Protein AF-A0A9D5ZGY0-F1 (afdb_monomer_lite)

Secondary structure (DSSP, 8-state):
--SEEEEEEESHHHHHHHHHHHHHTT---EEE-TTSS-TT-EEEEEE--TT--HHHHHHHHHHHHHH---

Foldseek 3Di:
DDQKDKAWDFAQVLQQQLCVQLVVVVDNKHWDAPPRDDHRGITIIDGHDPPDDPVNVVVSVVSSVVSDDD

Sequence (70 aa):
GTQIQPIVVGAPDAAVALAKKLQAKGHDIRAIRPPTVPEGTSRLRLAITLHVDEEIMGRMLDDLAQVWSP

Structure (mmCIF, N/CA/C/O backbone):
data_AF-A0A9D5ZGY0-F1
#
_entry.id   AF-A0A9D5ZGY0-F1
#
loop_
_atom_site.group_PDB
_atom_site.id
_atom_site.type_symbol
_atom_site.label_atom_id
_atom_site.label_alt_id
_atom_site.label_comp_id
_atom_site.label_asym_id
_atom_site.label_entity_id
_atom_site.label_seq_id
_atom_site.pdbx_PDB_ins_code
_atom_site.Cartn_x
_atom_site.Cartn_y
_atom_site.Cartn_z
_atom_site.occupancy
_atom_site.B_iso_or_equiv
_atom_site.auth_seq_id
_atom_site.auth_comp_id
_atom_site.auth_asym_id
_atom_site.auth_atom_id
_atom_site.pdbx_PDB_model_num
ATOM 1 N N . GLY A 1 1 ? 18.288 7.435 2.507 1.00 60.66 1 GLY A N 1
ATOM 2 C CA . GLY A 1 1 ? 16.990 6.741 2.410 1.00 60.66 1 GLY A CA 1
ATOM 3 C C . GLY A 1 1 ? 17.227 5.248 2.482 1.00 60.66 1 GLY A C 1
ATOM 4 O O . GLY A 1 1 ? 18.276 4.802 2.044 1.00 60.66 1 GLY A O 1
ATOM 5 N N . THR A 1 2 ? 16.308 4.492 3.076 1.00 82.12 2 THR A N 1
ATOM 6 C CA . THR A 1 2 ? 16.336 3.017 3.042 1.00 82.12 2 THR A CA 1
ATOM 7 C C . THR A 1 2 ? 15.730 2.505 1.727 1.00 82.12 2 THR A C 1
ATOM 9 O O . THR A 1 2 ? 15.032 3.247 1.044 1.00 82.12 2 THR A O 1
ATOM 12 N N . GLN A 1 3 ? 15.973 1.246 1.359 1.00 87.62 3 GLN A N 1
ATOM 13 C CA . GLN A 1 3 ? 15.340 0.597 0.198 1.00 87.62 3 GLN A CA 1
ATOM 14 C C . GLN A 1 3 ? 13.835 0.341 0.395 1.00 87.62 3 GLN A C 1
ATOM 16 O O . GLN A 1 3 ? 13.121 0.043 -0.560 1.00 87.62 3 GLN A O 1
ATOM 21 N N . ILE A 1 4 ? 13.343 0.453 1.632 1.00 91.75 4 ILE A N 1
ATOM 22 C CA . ILE A 1 4 ? 11.930 0.278 1.965 1.00 91.75 4 ILE A CA 1
ATOM 23 C C . ILE A 1 4 ? 11.261 1.647 2.087 1.00 91.75 4 ILE A C 1
ATOM 25 O O . ILE A 1 4 ? 11.529 2.382 3.035 1.00 91.75 4 ILE A O 1
ATOM 29 N N . GLN A 1 5 ? 10.350 1.960 1.171 1.00 92.25 5 GLN A N 1
ATOM 30 C CA . GLN A 1 5 ? 9.549 3.180 1.197 1.00 92.25 5 GLN A CA 1
ATOM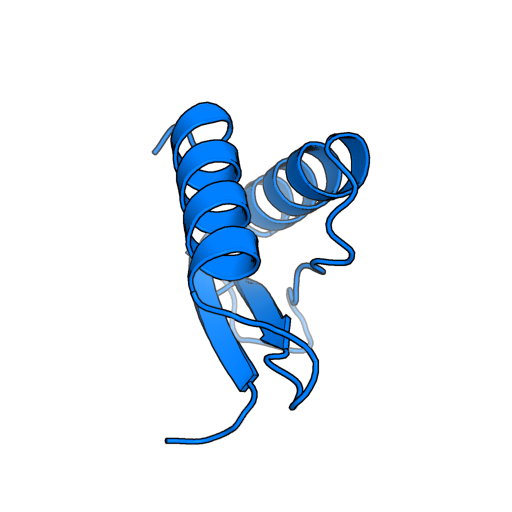 31 C C . GLN A 1 5 ? 8.153 2.883 1.769 1.00 92.25 5 GLN A C 1
ATOM 33 O O . GLN A 1 5 ? 7.430 2.041 1.227 1.00 92.25 5 GLN A O 1
ATOM 38 N N . PRO A 1 6 ? 7.753 3.514 2.886 1.00 94.31 6 PRO A N 1
ATOM 39 C CA . PRO A 1 6 ? 6.405 3.366 3.415 1.00 94.31 6 PRO A CA 1
ATOM 40 C C . PRO A 1 6 ? 5.424 4.313 2.709 1.00 94.31 6 PRO A C 1
ATOM 42 O O . PRO A 1 6 ? 5.694 5.505 2.595 1.00 94.31 6 PRO A O 1
ATOM 45 N N . ILE A 1 7 ? 4.245 3.811 2.336 1.00 94.69 7 ILE A N 1
ATOM 46 C CA . ILE A 1 7 ? 3.110 4.642 1.895 1.00 94.69 7 ILE A CA 1
ATOM 47 C C . ILE A 1 7 ? 2.021 4.542 2.958 1.00 94.69 7 ILE A C 1
ATOM 49 O O . ILE A 1 7 ? 1.410 3.486 3.119 1.00 94.69 7 ILE A O 1
ATOM 53 N N . VAL A 1 8 ? 1.813 5.604 3.734 1.00 95.06 8 VAL A N 1
ATOM 54 C CA . VAL A 1 8 ? 0.832 5.604 4.830 1.00 95.06 8 VAL A CA 1
ATOM 55 C C . VAL A 1 8 ? -0.579 5.733 4.259 1.00 95.06 8 VAL A C 1
ATOM 57 O O . VAL A 1 8 ? -0.862 6.664 3.515 1.00 95.06 8 VAL A O 1
ATOM 60 N N . VAL A 1 9 ? -1.453 4.795 4.629 1.00 95.50 9 VAL A N 1
ATOM 61 C CA . VAL A 1 9 ? -2.864 4.743 4.200 1.00 95.50 9 VAL A CA 1
ATOM 62 C C . VAL A 1 9 ? -3.806 5.014 5.377 1.00 95.50 9 VAL A C 1
ATOM 64 O O . VAL A 1 9 ? -4.892 5.552 5.206 1.00 95.50 9 VAL A O 1
ATOM 67 N N . GLY A 1 10 ? -3.391 4.649 6.592 1.00 94.94 10 GLY A N 1
ATOM 68 C CA . GLY A 1 10 ? -4.151 4.862 7.817 1.00 94.94 10 GLY A CA 1
ATOM 69 C C . GLY A 1 10 ? -4.957 3.632 8.227 1.00 94.94 10 GLY A C 1
ATOM 70 O O . GLY A 1 10 ? -4.468 2.799 8.999 1.00 94.94 10 GLY A O 1
ATOM 71 N N . ALA A 1 11 ? -6.182 3.503 7.712 1.00 96.06 11 ALA A N 1
ATOM 72 C CA . ALA A 1 11 ? -7.093 2.423 8.093 1.00 96.06 11 ALA A CA 1
ATOM 73 C C . ALA A 1 11 ? -6.584 1.034 7.629 1.00 96.06 11 ALA A C 1
ATOM 75 O O . ALA A 1 11 ? -6.175 0.893 6.470 1.00 96.06 11 ALA A O 1
ATOM 76 N N . PRO A 1 12 ? -6.632 -0.013 8.483 1.00 96.56 12 PRO A N 1
ATOM 77 C CA . PRO A 1 12 ? -6.159 -1.358 8.133 1.00 96.56 12 PRO A CA 1
ATOM 78 C C . PRO A 1 12 ? -6.831 -1.949 6.892 1.00 96.56 12 PRO A C 1
ATOM 80 O O . PRO A 1 12 ? -6.147 -2.466 6.007 1.00 96.56 12 PRO A O 1
ATOM 83 N N . ASP A 1 13 ? -8.156 -1.839 6.799 1.00 96.62 13 ASP A N 1
ATOM 84 C CA . ASP A 1 13 ? -8.920 -2.421 5.693 1.00 96.62 13 ASP A CA 1
ATOM 85 C C . ASP A 1 13 ? -8.671 -1.683 4.378 1.00 96.62 13 ASP A C 1
ATOM 87 O O . ASP A 1 13 ? -8.526 -2.320 3.334 1.00 96.62 13 ASP A O 1
ATOM 91 N N . ALA A 1 14 ? -8.516 -0.356 4.432 1.00 95.81 14 ALA A N 1
ATOM 92 C CA . ALA A 1 14 ? -8.135 0.448 3.274 1.00 95.81 14 ALA A CA 1
ATOM 93 C C . ALA A 1 14 ? -6.743 0.054 2.759 1.00 95.81 14 ALA A C 1
ATOM 95 O O . ALA A 1 14 ? -6.566 -0.155 1.559 1.00 95.81 14 ALA A O 1
ATOM 96 N N . ALA A 1 15 ? -5.769 -0.136 3.659 1.00 96.81 15 ALA A N 1
ATOM 97 C CA . ALA A 1 15 ? -4.427 -0.580 3.287 1.00 96.81 15 ALA A CA 1
ATOM 98 C C . ALA A 1 15 ? -4.448 -1.968 2.624 1.00 96.81 15 ALA A C 1
ATOM 100 O O . ALA A 1 15 ? -3.793 -2.179 1.603 1.00 96.81 15 ALA A O 1
ATOM 101 N N . VAL A 1 16 ? -5.224 -2.914 3.164 1.00 96.88 16 VAL A N 1
ATOM 102 C CA . VAL A 1 16 ? -5.372 -4.261 2.585 1.00 96.88 16 VAL A CA 1
ATOM 103 C C . VAL A 1 16 ? -6.071 -4.215 1.229 1.00 96.88 16 VAL A C 1
ATOM 105 O O . VAL A 1 16 ? -5.634 -4.890 0.297 1.00 96.88 16 VAL A O 1
ATOM 108 N N . ALA A 1 17 ? -7.140 -3.429 1.099 1.00 96.94 17 ALA A N 1
ATOM 109 C CA . ALA A 1 17 ? -7.858 -3.273 -0.158 1.00 96.94 17 ALA A CA 1
ATOM 110 C C . ALA A 1 17 ? -6.954 -2.670 -1.241 1.00 96.94 17 ALA A C 1
ATOM 112 O O . ALA A 1 17 ? -6.904 -3.190 -2.355 1.00 96.94 17 ALA A O 1
ATOM 113 N N . LEU A 1 18 ? -6.192 -1.627 -0.904 1.00 96.94 18 LEU A N 1
ATOM 114 C CA . LEU A 1 18 ? -5.248 -0.998 -1.824 1.00 96.94 18 LEU A CA 1
ATOM 115 C C . LEU A 1 18 ? -4.129 -1.965 -2.240 1.00 96.94 18 LEU A C 1
ATOM 117 O O . LEU A 1 18 ? -3.856 -2.099 -3.432 1.00 96.94 18 LEU A O 1
ATOM 121 N N . ALA A 1 19 ? -3.553 -2.711 -1.291 1.00 97.12 19 ALA A N 1
ATOM 122 C CA . ALA A 1 19 ? -2.556 -3.741 -1.587 1.00 97.12 19 ALA A CA 1
ATOM 123 C C . ALA A 1 19 ? -3.096 -4.805 -2.558 1.00 97.12 19 ALA A C 1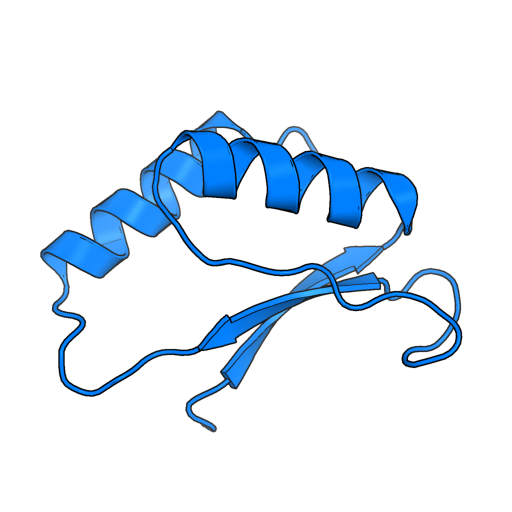
ATOM 125 O O . ALA A 1 19 ? -2.427 -5.145 -3.529 1.00 97.12 19 ALA A O 1
ATOM 126 N N . LYS A 1 20 ? -4.331 -5.287 -2.356 1.00 97.44 20 LYS A N 1
ATOM 127 C CA . LYS A 1 20 ? -4.969 -6.257 -3.264 1.00 97.44 20 LYS A CA 1
ATOM 128 C C . LYS A 1 20 ? -5.156 -5.706 -4.679 1.00 97.44 20 LYS A C 1
ATOM 130 O O . LYS A 1 20 ? -4.922 -6.431 -5.641 1.00 97.44 20 LYS A O 1
ATOM 135 N N . LYS A 1 21 ? -5.559 -4.439 -4.822 1.00 97.19 21 LYS A N 1
ATOM 136 C CA . LYS A 1 21 ? -5.708 -3.799 -6.141 1.00 97.19 21 LYS A CA 1
ATOM 137 C C . LYS A 1 21 ? -4.367 -3.695 -6.876 1.00 97.19 21 LYS A C 1
ATOM 139 O O . LYS A 1 21 ? -4.310 -3.974 -8.068 1.00 97.19 21 LYS A O 1
ATOM 144 N N . LEU A 1 22 ? -3.293 -3.345 -6.167 1.00 96.69 22 LEU A N 1
ATOM 145 C CA . LEU A 1 22 ? -1.937 -3.285 -6.729 1.00 96.69 22 LEU A CA 1
ATOM 146 C C . LEU A 1 22 ? -1.410 -4.673 -7.118 1.00 96.69 22 LEU A C 1
ATOM 148 O O . LEU A 1 22 ? -0.838 -4.832 -8.193 1.00 96.69 22 LEU A O 1
ATOM 152 N N . GLN A 1 23 ? -1.678 -5.693 -6.300 1.00 96.81 23 GLN A N 1
ATOM 153 C CA . GLN A 1 23 ? -1.351 -7.087 -6.618 1.00 96.81 23 GLN A CA 1
ATOM 154 C C . GLN A 1 23 ? -2.090 -7.583 -7.863 1.00 96.81 23 GLN A C 1
ATOM 156 O O . GLN A 1 23 ? -1.490 -8.253 -8.698 1.00 96.81 23 GLN A O 1
ATOM 161 N N . ALA A 1 24 ? -3.358 -7.202 -8.044 1.00 96.88 24 ALA A N 1
ATOM 162 C CA . ALA A 1 24 ? -4.118 -7.524 -9.253 1.00 96.88 24 ALA A CA 1
ATOM 163 C C . ALA A 1 24 ? -3.547 -6.863 -10.525 1.00 96.88 24 ALA A C 1
ATOM 165 O O . ALA A 1 24 ? -3.788 -7.351 -11.625 1.00 96.88 24 ALA A O 1
ATOM 166 N N . LYS A 1 25 ? -2.771 -5.783 -10.375 1.00 95.62 25 LYS A N 1
ATOM 167 C CA . LYS A 1 25 ? -2.022 -5.122 -11.454 1.00 95.62 25 LYS A CA 1
ATOM 168 C C . LYS A 1 25 ? -0.607 -5.689 -11.655 1.00 95.62 25 LYS A C 1
ATOM 170 O O . LYS A 1 25 ? 0.097 -5.246 -12.552 1.00 95.62 25 LYS A O 1
ATOM 175 N N . GLY A 1 26 ? -0.202 -6.685 -10.861 1.00 94.81 26 GLY A N 1
ATOM 176 C CA . GLY A 1 26 ? 1.093 -7.364 -10.976 1.00 94.81 26 GLY A CA 1
ATOM 177 C C . GLY A 1 26 ? 2.174 -6.888 -10.000 1.00 94.81 26 GLY A C 1
ATOM 178 O O . GLY A 1 26 ? 3.295 -7.385 -10.066 1.00 94.81 26 GLY A O 1
ATOM 179 N N . HIS A 1 27 ? 1.866 -5.976 -9.069 1.00 94.12 27 HIS A N 1
ATOM 180 C CA . HIS A 1 27 ? 2.837 -5.471 -8.086 1.00 94.12 27 HIS A CA 1
ATOM 181 C C . HIS A 1 27 ? 2.780 -6.267 -6.770 1.00 94.12 27 HIS A C 1
ATOM 183 O O . HIS A 1 27 ? 1.750 -6.256 -6.094 1.00 94.12 27 HIS A O 1
ATOM 189 N N . ASP A 1 28 ? 3.880 -6.895 -6.326 1.00 93.62 28 ASP A N 1
ATOM 190 C CA . ASP A 1 28 ? 3.964 -7.519 -4.982 1.00 93.62 28 ASP A CA 1
ATOM 191 C C . ASP A 1 28 ? 4.164 -6.455 -3.888 1.00 93.62 28 ASP A C 1
ATOM 193 O O . ASP A 1 28 ? 5.223 -6.324 -3.272 1.00 93.62 28 ASP A O 1
ATOM 197 N N . ILE A 1 29 ? 3.124 -5.652 -3.666 1.00 95.19 29 ILE A N 1
ATOM 198 C CA . ILE A 1 29 ? 3.062 -4.648 -2.605 1.00 95.19 29 ILE A CA 1
ATOM 199 C C . ILE A 1 29 ? 2.149 -5.166 -1.499 1.00 95.19 29 ILE A C 1
ATOM 201 O O . ILE A 1 29 ? 1.025 -5.614 -1.740 1.00 95.19 29 ILE A O 1
ATOM 205 N N . ARG A 1 30 ? 2.626 -5.095 -0.253 1.00 95.88 30 ARG A N 1
ATOM 206 C CA . ARG A 1 30 ? 1.920 -5.638 0.915 1.00 95.88 30 ARG A CA 1
ATOM 207 C C . ARG A 1 30 ? 1.571 -4.548 1.913 1.00 95.88 30 ARG A C 1
ATOM 209 O O . ARG A 1 30 ? 2.364 -3.638 2.157 1.00 95.88 30 ARG A O 1
ATOM 216 N N . ALA A 1 31 ? 0.402 -4.684 2.527 1.00 97.12 31 ALA A N 1
ATOM 217 C CA . ALA A 1 31 ? -0.003 -3.861 3.656 1.00 97.12 31 ALA A CA 1
ATOM 218 C C . ALA A 1 31 ? 0.660 -4.351 4.953 1.00 97.12 31 ALA A C 1
ATOM 220 O O . ALA A 1 31 ? 0.690 -5.548 5.238 1.00 97.12 31 ALA A O 1
ATOM 221 N N . ILE A 1 32 ? 1.142 -3.409 5.757 1.00 97.75 32 ILE A N 1
ATOM 222 C CA . ILE A 1 32 ? 1.511 -3.586 7.159 1.00 97.75 32 ILE A CA 1
ATOM 223 C C . ILE A 1 32 ? 0.429 -2.898 7.990 1.00 97.75 32 ILE A C 1
ATOM 225 O O . ILE A 1 32 ? 0.089 -1.740 7.742 1.00 97.75 32 ILE A O 1
ATOM 229 N N . ARG A 1 33 ? -0.112 -3.616 8.970 1.00 97.38 33 ARG A N 1
ATOM 230 C CA . ARG A 1 33 ? -1.263 -3.217 9.787 1.00 97.38 33 ARG A CA 1
ATOM 231 C C . ARG A 1 33 ? -1.042 -3.614 11.258 1.00 97.38 33 ARG A C 1
ATOM 233 O O . ARG A 1 33 ? -0.082 -4.344 11.529 1.00 97.38 33 ARG A O 1
ATOM 240 N N . PRO A 1 34 ? -1.873 -3.147 12.203 1.00 97.12 34 PRO A N 1
ATOM 241 C CA . PRO A 1 34 ? -1.812 -3.587 13.594 1.00 97.12 34 PRO A CA 1
ATOM 242 C C . PRO A 1 34 ? -1.854 -5.123 13.737 1.00 97.12 34 PRO A C 1
ATOM 244 O O . PRO A 1 34 ? -2.470 -5.796 12.902 1.00 97.12 34 PRO A O 1
ATOM 247 N N . PRO A 1 35 ? -1.176 -5.696 14.753 1.00 95.69 35 PRO A N 1
ATOM 248 C CA . PRO A 1 35 ? -0.434 -5.017 15.826 1.00 95.69 35 PRO A CA 1
ATOM 249 C C . PRO A 1 35 ? 1.003 -4.605 15.445 1.00 95.69 35 PRO A C 1
ATOM 251 O O . PRO A 1 35 ? 1.725 -4.059 16.273 1.00 95.69 35 PRO A 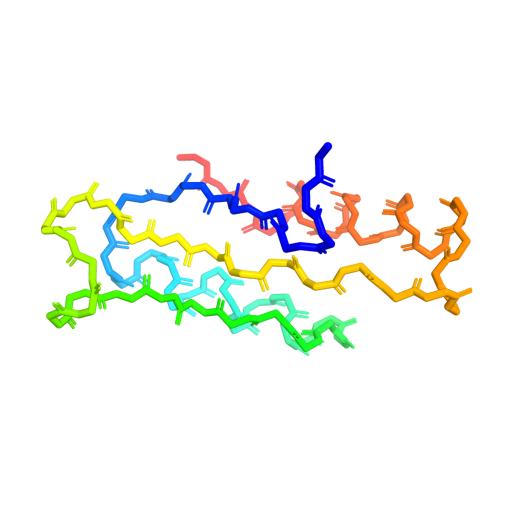O 1
ATOM 254 N N . THR A 1 36 ? 1.454 -4.865 14.211 1.00 96.94 36 THR A N 1
ATOM 255 C CA . THR A 1 36 ? 2.840 -4.587 13.779 1.00 96.94 36 THR A CA 1
ATOM 256 C C . THR A 1 36 ? 3.152 -3.090 13.681 1.00 96.94 36 THR A C 1
ATOM 258 O O . THR A 1 36 ? 4.304 -2.687 13.820 1.00 96.94 36 THR A O 1
ATOM 261 N N . VAL A 1 37 ? 2.137 -2.260 13.439 1.00 96.38 37 VAL A N 1
ATOM 262 C CA . VAL A 1 37 ? 2.219 -0.792 13.468 1.00 96.38 37 VAL A CA 1
ATOM 263 C C . VAL A 1 37 ? 1.110 -0.233 14.362 1.00 96.38 37 VAL A C 1
ATOM 265 O O . VAL A 1 37 ? 0.096 -0.914 14.532 1.00 96.38 37 VAL A O 1
ATOM 268 N N . PRO A 1 38 ? 1.259 0.990 14.908 1.00 97.06 38 PRO A N 1
ATOM 269 C CA . PRO A 1 38 ? 0.197 1.637 15.670 1.00 97.06 38 PRO A CA 1
ATOM 270 C C . PRO A 1 38 ? -1.117 1.742 14.890 1.00 97.06 38 PRO A C 1
ATOM 272 O O . PRO A 1 38 ? -1.112 1.916 13.663 1.00 97.06 38 PRO A O 1
ATOM 275 N N . GLU A 1 39 ? -2.230 1.690 15.620 1.00 94.94 39 GLU A N 1
ATOM 276 C CA . GLU A 1 39 ? -3.573 1.926 15.087 1.00 94.94 39 GLU A CA 1
ATOM 277 C C . GLU A 1 39 ? -3.640 3.231 14.284 1.00 94.94 39 GLU A C 1
ATOM 279 O O . GLU A 1 39 ? -2.987 4.221 14.611 1.00 94.94 39 GLU A O 1
ATOM 284 N N . GLY A 1 40 ? -4.395 3.216 13.184 1.00 94.75 40 GLY A N 1
ATOM 285 C CA . GLY A 1 40 ? -4.511 4.369 12.286 1.00 94.75 40 GLY A CA 1
ATOM 286 C C . GLY A 1 40 ? -3.243 4.708 11.489 1.00 94.75 40 GLY A C 1
ATOM 287 O O . GLY A 1 40 ? -3.221 5.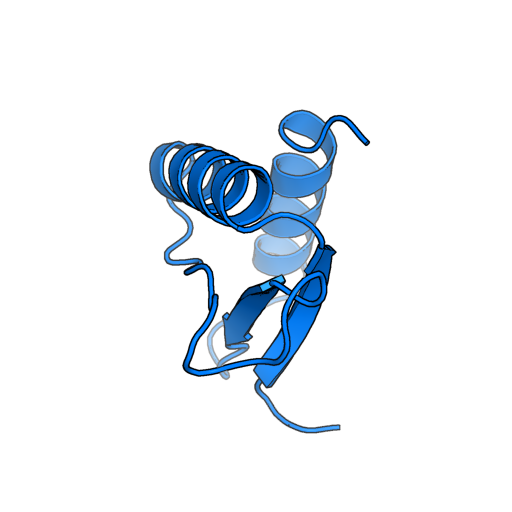731 10.813 1.00 94.75 40 GLY A O 1
ATOM 288 N N . THR A 1 41 ? -2.195 3.872 11.523 1.00 96.44 41 THR A N 1
ATOM 289 C CA . THR A 1 41 ? -0.947 4.085 10.755 1.00 96.44 41 THR A CA 1
ATOM 290 C C . THR A 1 41 ? -0.592 2.924 9.820 1.00 96.44 41 THR A C 1
ATOM 292 O O . THR A 1 41 ? 0.583 2.720 9.470 1.00 96.44 41 THR A O 1
ATOM 295 N N . SER A 1 42 ? -1.604 2.156 9.400 1.00 97.94 42 SER A N 1
ATOM 296 C CA . SER A 1 42 ? -1.427 1.092 8.408 1.00 97.94 42 SER A CA 1
ATOM 297 C C . SER A 1 42 ? -0.836 1.669 7.128 1.00 97.94 42 SER A C 1
ATOM 299 O O . SER A 1 42 ? -1.163 2.785 6.714 1.00 97.94 42 SER A O 1
ATOM 301 N N . ARG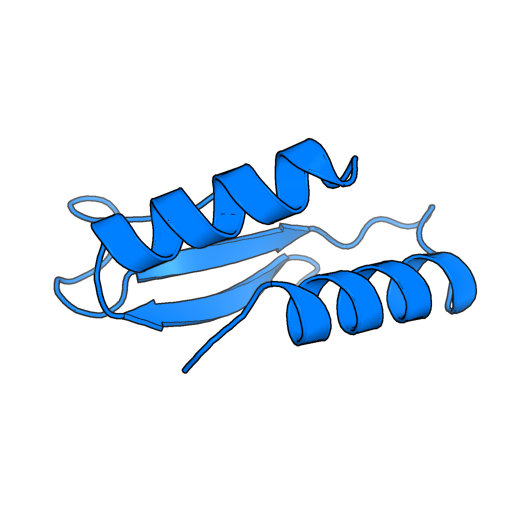 A 1 43 ? 0.080 0.929 6.513 1.00 97.44 43 ARG A N 1
ATOM 302 C CA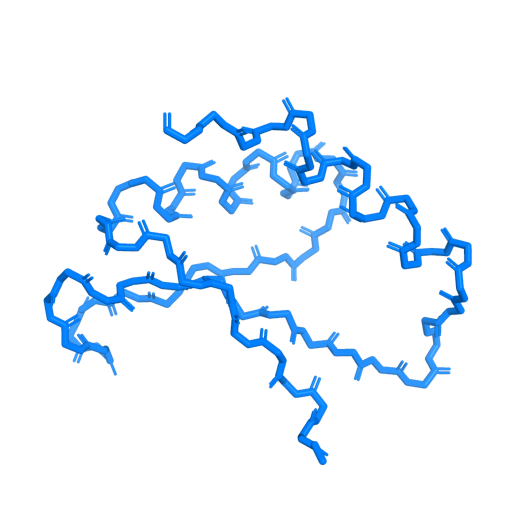 . ARG A 1 43 ? 0.902 1.431 5.411 1.00 97.44 43 ARG A CA 1
ATOM 303 C C . ARG A 1 43 ? 1.242 0.332 4.426 1.00 97.44 43 ARG A C 1
ATOM 305 O O . ARG A 1 43 ? 1.336 -0.829 4.810 1.00 97.44 43 ARG A O 1
ATOM 312 N N . LEU A 1 44 ? 1.477 0.691 3.175 1.00 96.94 44 LEU A N 1
ATOM 313 C CA . LEU A 1 44 ? 2.075 -0.214 2.205 1.00 96.94 44 LEU A CA 1
ATOM 314 C C . LEU A 1 44 ? 3.593 -0.207 2.364 1.00 96.94 44 LEU A C 1
ATOM 316 O O . LEU A 1 44 ? 4.197 0.836 2.627 1.00 96.94 44 LEU A O 1
ATOM 320 N N . ARG A 1 45 ? 4.207 -1.377 2.200 1.00 95.75 45 ARG A N 1
ATOM 321 C CA . ARG A 1 45 ? 5.660 -1.543 2.163 1.00 95.75 45 ARG A CA 1
ATOM 322 C C . ARG A 1 45 ? 6.106 -1.677 0.712 1.00 95.75 45 ARG A C 1
ATOM 324 O O . ARG A 1 45 ? 5.953 -2.750 0.135 1.00 95.75 45 ARG A O 1
ATOM 331 N N . LEU A 1 46 ? 6.686 -0.619 0.155 1.00 93.25 46 LEU A N 1
ATOM 332 C CA . LEU A 1 46 ? 7.326 -0.662 -1.155 1.00 93.25 46 LEU A CA 1
ATOM 333 C C . LEU A 1 46 ? 8.810 -1.006 -0.978 1.00 93.25 46 LEU A C 1
ATOM 335 O O . LEU A 1 46 ? 9.533 -0.282 -0.298 1.00 93.25 46 LEU A O 1
ATOM 339 N N . ALA A 1 47 ? 9.260 -2.120 -1.550 1.00 91.38 47 ALA A N 1
ATOM 340 C CA . ALA A 1 47 ? 10.664 -2.524 -1.536 1.00 91.38 47 ALA A CA 1
ATOM 341 C C . ALA A 1 47 ? 11.282 -2.262 -2.912 1.00 91.38 47 ALA A C 1
ATOM 343 O O . ALA A 1 47 ? 10.926 -2.917 -3.888 1.00 91.38 47 ALA A O 1
ATOM 344 N N . ILE A 1 48 ? 12.200 -1.303 -2.983 1.00 89.62 48 ILE A N 1
ATOM 345 C CA . ILE A 1 48 ? 12.892 -0.946 -4.221 1.00 89.62 48 ILE A CA 1
ATOM 346 C C . ILE A 1 48 ? 14.184 -1.759 -4.291 1.00 89.62 48 ILE A C 1
ATOM 348 O O . ILE A 1 48 ? 15.008 -1.715 -3.375 1.00 89.62 48 ILE A O 1
ATOM 352 N N . THR A 1 49 ? 14.347 -2.524 -5.368 1.00 88.44 49 THR A N 1
ATOM 353 C CA . THR A 1 49 ? 15.536 -3.352 -5.618 1.00 88.44 49 THR A CA 1
ATOM 354 C C . THR A 1 49 ? 16.349 -2.779 -6.775 1.00 88.44 49 THR A C 1
ATOM 356 O O . THR A 1 49 ? 15.882 -1.900 -7.492 1.00 88.44 49 THR A O 1
ATOM 359 N N . LEU A 1 50 ? 17.560 -3.298 -6.989 1.00 87.50 50 LEU A N 1
ATOM 360 C CA . LEU A 1 50 ? 18.443 -2.855 -8.077 1.00 87.50 50 LEU A CA 1
ATOM 361 C C . LEU A 1 50 ? 17.900 -3.154 -9.486 1.00 87.50 50 LEU A C 1
ATOM 363 O O . LEU A 1 50 ? 18.471 -2.684 -10.460 1.00 87.50 50 LEU A O 1
ATOM 367 N N . HIS A 1 51 ? 16.833 -3.947 -9.599 1.00 85.38 51 HIS A N 1
ATOM 368 C CA . HIS A 1 51 ? 16.220 -4.324 -10.874 1.00 85.38 51 HIS A CA 1
ATOM 369 C C . HIS A 1 51 ? 15.039 -3.418 -11.266 1.00 85.38 51 HIS A C 1
ATOM 371 O O . HIS A 1 51 ? 14.353 -3.694 -12.244 1.00 85.38 51 HIS A O 1
ATOM 377 N N . VAL A 1 52 ? 14.762 -2.378 -10.474 1.00 86.88 52 VAL A N 1
ATOM 378 C CA . VAL A 1 52 ? 13.705 -1.400 -10.746 1.00 86.88 52 VAL A CA 1
ATOM 379 C C . VAL A 1 52 ? 14.336 -0.196 -11.434 1.00 86.88 52 VAL A C 1
ATOM 381 O O . VAL A 1 52 ? 15.143 0.506 -10.825 1.00 86.88 52 VAL A O 1
ATOM 384 N N . ASP A 1 53 ? 13.963 0.038 -12.687 1.00 91.44 53 ASP A N 1
ATOM 385 C CA . ASP A 1 53 ? 14.299 1.259 -13.416 1.00 91.44 53 ASP A CA 1
ATOM 386 C C . ASP A 1 53 ? 13.187 2.318 -13.287 1.00 91.44 53 ASP A C 1
ATOM 388 O O . ASP A 1 53 ? 12.142 2.100 -12.662 1.00 91.44 53 ASP A O 1
ATOM 392 N N . GLU A 1 54 ? 13.426 3.498 -13.862 1.00 91.31 54 GLU A N 1
ATOM 393 C CA . GLU A 1 54 ? 12.471 4.611 -13.829 1.00 91.31 54 GLU A CA 1
ATOM 394 C C . GLU A 1 54 ? 11.150 4.276 -14.534 1.00 91.31 54 GLU A C 1
ATOM 396 O O . GLU A 1 54 ? 10.097 4.747 -14.110 1.00 91.31 54 GLU A O 1
ATOM 401 N N . GLU A 1 55 ? 11.172 3.427 -15.562 1.00 93.81 55 GLU A N 1
ATOM 402 C CA . GLU A 1 55 ? 9.986 3.049 -16.332 1.00 93.81 55 GLU A CA 1
ATOM 403 C C . GLU A 1 55 ? 9.075 2.110 -15.529 1.00 93.81 55 GLU A C 1
ATOM 405 O O . GLU A 1 55 ? 7.860 2.307 -15.444 1.00 93.81 55 GLU A O 1
ATOM 410 N N . ILE A 1 56 ? 9.657 1.092 -14.891 1.00 92.19 56 ILE A N 1
ATOM 411 C CA . ILE A 1 56 ? 8.963 0.218 -13.941 1.00 92.19 56 ILE A CA 1
ATOM 412 C C . ILE A 1 56 ? 8.419 1.052 -12.781 1.00 92.19 56 ILE A C 1
ATOM 414 O O . ILE A 1 56 ? 7.278 0.840 -12.360 1.00 92.19 56 ILE A O 1
ATOM 418 N N . MET A 1 57 ? 9.200 2.016 -12.286 1.00 92.69 57 MET A N 1
ATOM 419 C CA . MET A 1 57 ? 8.750 2.858 -11.188 1.00 92.69 57 MET A CA 1
ATOM 420 C C . MET A 1 57 ? 7.595 3.778 -11.580 1.00 92.69 57 MET A C 1
ATOM 422 O O . MET A 1 57 ? 6.618 3.853 -10.835 1.00 92.69 57 MET A O 1
ATOM 426 N N . GLY A 1 58 ? 7.665 4.412 -12.751 1.00 94.56 58 GLY A N 1
ATOM 427 C CA . GLY A 1 58 ? 6.590 5.240 -13.292 1.00 94.56 58 GLY A CA 1
ATOM 428 C C . GLY A 1 58 ? 5.287 4.455 -13.424 1.00 94.56 58 GLY A C 1
ATOM 429 O O . GLY A 1 58 ? 4.275 4.854 -12.856 1.00 94.56 58 GLY A O 1
ATOM 430 N N . ARG A 1 59 ? 5.337 3.264 -14.037 1.00 95.06 59 ARG A N 1
ATOM 431 C CA . ARG A 1 59 ? 4.161 2.383 -14.155 1.00 95.06 59 ARG A CA 1
ATOM 432 C C . ARG A 1 59 ? 3.535 2.029 -12.810 1.00 95.06 59 ARG A C 1
ATOM 434 O O . ARG A 1 59 ? 2.316 2.056 -12.682 1.00 95.06 59 ARG A O 1
ATOM 441 N N . MET A 1 60 ? 4.351 1.698 -11.807 1.00 94.69 60 MET A N 1
ATOM 442 C CA . MET A 1 60 ? 3.849 1.390 -10.464 1.00 94.69 60 MET A CA 1
ATOM 443 C C . MET A 1 60 ? 3.134 2.593 -9.840 1.00 94.69 60 MET A C 1
ATOM 445 O O . MET A 1 60 ? 2.069 2.430 -9.244 1.00 94.69 60 MET A O 1
ATOM 449 N N . LEU A 1 61 ? 3.692 3.798 -9.995 1.00 94.38 61 LEU A N 1
ATOM 450 C CA . LEU A 1 61 ? 3.094 5.031 -9.481 1.00 94.38 61 LEU A CA 1
ATOM 451 C C . LEU A 1 61 ? 1.789 5.392 -10.205 1.00 94.38 61 LEU A C 1
ATOM 453 O O . LEU A 1 61 ? 0.824 5.763 -9.537 1.00 94.38 61 LEU A O 1
ATOM 457 N N . ASP A 1 62 ? 1.726 5.230 -11.527 1.00 96.44 62 ASP A N 1
ATOM 458 C CA . ASP A 1 62 ? 0.505 5.447 -12.315 1.00 96.44 62 ASP A CA 1
ATOM 459 C C . ASP A 1 62 ? -0.603 4.472 -11.898 1.00 96.44 62 ASP A C 1
ATOM 461 O O . ASP A 1 62 ? -1.749 4.859 -11.652 1.00 96.44 62 ASP A O 1
ATOM 465 N N . ASP A 1 63 ? -0.244 3.198 -11.745 1.00 96.56 63 ASP A N 1
ATOM 466 C CA . ASP A 1 63 ? -1.142 2.158 -11.265 1.00 96.56 63 ASP A CA 1
ATOM 467 C C . ASP A 1 63 ? -1.672 2.464 -9.866 1.00 96.56 63 ASP A C 1
ATOM 469 O O . ASP A 1 63 ? -2.876 2.333 -9.626 1.00 96.56 63 ASP A O 1
ATOM 473 N N . LEU A 1 64 ? -0.793 2.900 -8.957 1.00 95.50 64 LEU A N 1
ATOM 474 C CA . LEU A 1 64 ? -1.154 3.348 -7.617 1.00 95.50 64 LEU A CA 1
ATOM 475 C C . LEU A 1 64 ? -2.135 4.517 -7.670 1.00 95.50 64 LEU A C 1
ATOM 477 O O . LEU A 1 64 ? -3.169 4.451 -7.008 1.00 95.50 64 LEU A O 1
ATOM 481 N N . ALA A 1 65 ? -1.852 5.546 -8.468 1.00 94.88 65 ALA A N 1
ATOM 482 C CA . ALA A 1 65 ? -2.725 6.705 -8.619 1.00 94.88 65 ALA A CA 1
ATOM 483 C C . ALA A 1 65 ? -4.112 6.316 -9.159 1.00 94.88 65 ALA A C 1
ATOM 485 O O . ALA A 1 65 ? -5.122 6.863 -8.724 1.00 94.88 65 ALA A O 1
ATOM 486 N N . GLN A 1 66 ? -4.186 5.326 -10.054 1.00 95.50 66 GLN A N 1
ATOM 487 C CA . GLN A 1 66 ? -5.454 4.845 -10.600 1.00 95.50 66 GLN A CA 1
ATOM 488 C C . GLN A 1 66 ? -6.318 4.112 -9.562 1.00 95.50 66 GLN A C 1
ATOM 490 O O . GLN A 1 66 ? -7.547 4.196 -9.607 1.00 95.50 66 GLN A O 1
ATOM 495 N N . VAL A 1 67 ? -5.706 3.341 -8.655 1.00 94.00 67 VAL A N 1
ATOM 496 C CA . VAL A 1 67 ? -6.450 2.489 -7.705 1.00 94.00 67 VAL A CA 1
ATOM 497 C C . VAL A 1 67 ? -6.639 3.106 -6.325 1.00 94.00 67 VAL A C 1
ATOM 499 O O . VAL A 1 67 ? -7.460 2.605 -5.537 1.00 94.00 67 VAL A O 1
ATOM 502 N N . TRP A 1 68 ? -5.878 4.157 -6.026 1.00 91.31 68 TRP A N 1
ATOM 503 C CA . TRP A 1 68 ? -5.939 4.878 -4.771 1.00 91.31 68 TRP A CA 1
ATOM 504 C C . TRP A 1 68 ? -6.981 5.989 -4.855 1.00 91.31 68 TRP A C 1
ATOM 506 O O . TRP A 1 68 ? -6.757 7.059 -5.409 1.00 91.31 68 TRP A O 1
ATOM 516 N N . SER A 1 69 ? -8.143 5.713 -4.273 1.00 75.06 69 SER A N 1
ATOM 517 C CA . SER A 1 69 ? -9.125 6.740 -3.941 1.00 75.06 69 SER A CA 1
ATOM 518 C C . SER A 1 69 ? -8.833 7.209 -2.510 1.00 75.06 69 SER A C 1
ATOM 520 O O . SER A 1 69 ? -8.862 6.350 -1.622 1.00 75.06 69 SER A O 1
ATOM 522 N N . PRO A 1 70 ? -8.462 8.482 -2.289 1.00 59.59 70 PRO A N 1
ATOM 523 C CA . PRO A 1 70 ? -8.297 9.028 -0.945 1.00 59.59 70 PRO A CA 1
ATOM 524 C C . PRO A 1 70 ? -9.615 9.046 -0.162 1.00 59.59 70 PRO A C 1
ATOM 526 O O . PRO A 1 70 ? -10.692 9.118 -0.801 1.00 59.59 70 PRO A O 1
#

pLDDT: mean 93.2, std 6.88, range [59.59, 97.94]

Radius of gyration: 11.99 Å; chains: 1; bounding box: 28×17×32 Å